Protein AF-A0AAV9MFE2-F1 (afdb_monomer_lite)

Structure (mmCIF, N/CA/C/O backbone):
data_AF-A0AAV9MFE2-F1
#
_entry.id   AF-A0AAV9MFE2-F1
#
loop_
_atom_site.group_PDB
_atom_site.id
_atom_site.type_symbol
_atom_site.label_atom_id
_atom_site.label_alt_id
_atom_site.label_comp_id
_atom_site.label_asym_id
_atom_site.label_entity_id
_atom_site.label_seq_id
_atom_site.pdbx_PDB_ins_code
_atom_site.Cartn_x
_atom_site.Cartn_y
_atom_site.Cartn_z
_atom_site.occupancy
_atom_site.B_iso_or_equiv
_atom_site.auth_seq_id
_atom_site.auth_comp_id
_atom_site.auth_asym_id
_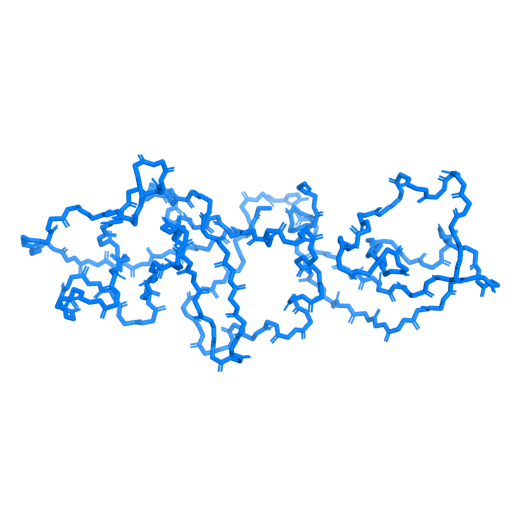atom_site.auth_atom_id
_atom_site.pdbx_PDB_model_num
ATOM 1 N N . MET A 1 1 ? 2.580 -6.533 -0.490 1.00 37.72 1 MET A N 1
ATOM 2 C CA . MET A 1 1 ? 1.800 -6.496 0.771 1.00 37.72 1 MET A CA 1
ATOM 3 C C . MET A 1 1 ? 2.399 -5.396 1.637 1.00 37.72 1 MET A C 1
ATOM 5 O O . MET A 1 1 ? 3.533 -5.531 2.069 1.00 37.72 1 MET A O 1
ATOM 9 N N . VAL A 1 2 ? 1.728 -4.250 1.768 1.00 39.62 2 VAL A N 1
ATOM 10 C CA . VAL A 1 2 ? 2.172 -3.153 2.662 1.00 39.62 2 VAL A CA 1
ATOM 11 C C . VAL A 1 2 ? 1.745 -3.517 4.079 1.00 39.62 2 VAL A C 1
ATOM 13 O O . VAL A 1 2 ? 0.621 -3.952 4.191 1.00 39.62 2 VAL A O 1
ATOM 16 N N . LEU A 1 3 ? 2.568 -3.382 5.122 1.00 43.31 3 LEU A N 1
ATOM 17 C CA . LEU A 1 3 ? 2.222 -3.781 6.500 1.00 43.31 3 LEU A CA 1
ATOM 18 C C . LEU A 1 3 ? 2.563 -2.645 7.470 1.00 43.31 3 LEU A C 1
ATOM 20 O O . LEU A 1 3 ? 3.662 -2.093 7.385 1.00 43.31 3 LEU A O 1
ATOM 24 N N . LEU A 1 4 ? 1.613 -2.270 8.336 1.00 41.72 4 LEU A N 1
ATOM 25 C CA . LEU A 1 4 ? 1.683 -1.061 9.173 1.00 41.72 4 LEU A CA 1
ATOM 26 C C . LEU A 1 4 ? 1.242 -1.370 10.608 1.00 41.72 4 LEU A C 1
ATOM 28 O O . LEU A 1 4 ? 0.102 -1.781 10.753 1.00 41.72 4 LEU A O 1
ATOM 32 N N . ALA A 1 5 ? 2.097 -1.162 11.621 1.00 41.47 5 ALA A N 1
ATOM 33 C CA . ALA A 1 5 ? 1.806 -1.471 13.033 1.00 41.47 5 ALA A CA 1
ATOM 34 C C . ALA A 1 5 ? 0.989 -0.374 13.758 1.00 41.47 5 ALA A C 1
ATOM 36 O O . ALA A 1 5 ? 1.126 0.807 13.442 1.00 41.47 5 ALA A O 1
ATOM 37 N N . MET A 1 6 ? 0.179 -0.759 14.757 1.00 49.16 6 MET A N 1
ATOM 38 C CA . MET A 1 6 ? -0.923 0.042 15.321 1.00 49.16 6 MET A CA 1
ATOM 39 C C . MET A 1 6 ? -1.027 -0.046 16.857 1.00 49.16 6 MET A C 1
ATOM 41 O O . MET A 1 6 ? -1.497 -1.049 17.386 1.00 49.16 6 MET A O 1
ATOM 45 N N . VAL A 1 7 ? -0.699 1.024 17.593 1.00 43.47 7 VAL A N 1
ATOM 46 C CA . VAL A 1 7 ? -0.862 1.085 19.064 1.00 43.47 7 VAL A CA 1
ATOM 47 C C . VAL A 1 7 ? -2.198 1.739 19.436 1.00 43.47 7 VAL A C 1
ATOM 49 O O . VAL A 1 7 ? -2.442 2.883 19.066 1.00 43.47 7 VAL A O 1
ATOM 52 N N . GLY A 1 8 ? -3.036 1.056 20.220 1.00 52.81 8 GLY A N 1
ATOM 53 C CA . GLY A 1 8 ? -4.247 1.637 20.806 1.00 52.81 8 GLY A CA 1
ATOM 54 C C . GLY A 1 8 ? -4.797 0.803 21.966 1.00 52.81 8 GLY A C 1
ATOM 55 O O . GLY A 1 8 ? -4.741 -0.423 21.919 1.00 52.81 8 GLY A O 1
ATOM 56 N N . ASP A 1 9 ? -5.344 1.476 22.980 1.00 56.19 9 ASP A N 1
ATOM 57 C CA . ASP A 1 9 ? -6.103 0.908 24.106 1.00 56.19 9 ASP A CA 1
ATOM 58 C C . ASP A 1 9 ? -7.535 1.471 24.062 1.00 56.19 9 ASP A C 1
ATOM 60 O O . ASP A 1 9 ? -7.706 2.677 23.865 1.00 56.19 9 ASP A O 1
ATOM 64 N N . GLY A 1 10 ? -8.564 0.627 24.193 1.00 52.06 10 GLY A N 1
ATOM 65 C CA . GLY A 1 10 ? -9.955 1.090 24.131 1.00 52.06 10 GLY A CA 1
ATOM 66 C C . GLY A 1 10 ? -11.019 -0.006 24.043 1.00 52.06 10 GLY A C 1
ATOM 67 O O . GLY A 1 10 ? -11.372 -0.456 22.956 1.00 52.06 10 GLY A O 1
ATOM 68 N N . ALA A 1 11 ? -11.586 -0.379 25.194 1.00 51.94 11 ALA A N 1
ATOM 69 C CA . ALA A 1 11 ? -12.775 -1.220 25.326 1.00 51.94 11 ALA A CA 1
ATOM 70 C C . ALA A 1 11 ? -14.039 -0.355 25.531 1.00 51.94 11 ALA A C 1
ATOM 72 O O . ALA A 1 11 ? -14.405 -0.030 26.658 1.00 51.94 11 ALA A O 1
ATOM 73 N N . TYR A 1 12 ? -14.719 0.003 24.440 1.00 57.47 12 TYR A N 1
ATOM 74 C CA . TYR A 1 12 ? -16.113 0.476 24.430 1.00 57.47 12 TYR A CA 1
ATOM 75 C C . TYR A 1 12 ? -16.912 -0.421 23.468 1.00 57.47 12 TYR A C 1
ATOM 77 O O . TYR A 1 12 ? -16.304 -1.022 22.584 1.00 57.47 12 TYR A O 1
ATOM 85 N N . ASP A 1 13 ? -18.235 -0.562 23.652 1.00 66.75 13 ASP A N 1
ATOM 86 C CA . ASP A 1 13 ? -19.111 -1.502 22.911 1.00 66.75 13 ASP A CA 1
ATOM 87 C C . ASP A 1 13 ? -19.320 -1.082 21.438 1.00 66.75 13 ASP A C 1
ATOM 89 O O . ASP A 1 13 ? -20.408 -0.740 20.978 1.00 66.75 13 ASP A O 1
ATOM 93 N N . CYS A 1 14 ? -18.222 -1.038 20.693 1.00 75.19 14 CYS A N 1
ATOM 94 C CA . CYS A 1 14 ? -18.166 -0.810 19.266 1.00 75.19 14 CYS A CA 1
ATOM 95 C C . CYS A 1 14 ? -18.204 -2.170 18.592 1.00 75.19 14 CYS A C 1
ATOM 97 O O . CYS A 1 14 ? -17.244 -2.941 18.625 1.00 75.19 14 CYS A O 1
ATOM 99 N N . ARG A 1 15 ? -19.354 -2.483 17.999 1.00 81.50 15 ARG A N 1
ATOM 100 C CA . ARG A 1 15 ? -19.540 -3.749 17.303 1.00 81.50 15 ARG A CA 1
ATOM 101 C C . ARG A 1 15 ? -18.579 -3.846 16.119 1.00 81.50 15 ARG A C 1
ATOM 103 O O . ARG A 1 15 ? -18.381 -2.865 15.400 1.00 81.50 15 ARG A O 1
ATOM 110 N N . GLU A 1 16 ? -18.054 -5.051 15.893 1.00 88.19 16 GLU A N 1
ATOM 111 C CA . GLU A 1 16 ? -17.365 -5.386 14.646 1.00 88.19 16 GLU A CA 1
ATOM 112 C C . GLU A 1 16 ? -18.207 -4.930 13.447 1.00 88.19 16 GLU A C 1
ATOM 114 O O . GLU A 1 16 ? -19.423 -5.152 13.386 1.00 88.19 16 GLU A O 1
ATOM 119 N N . SER A 1 17 ? -17.536 -4.308 12.487 1.00 92.38 17 SER A N 1
ATOM 120 C CA . SER A 1 17 ? -18.126 -3.817 11.250 1.00 92.38 17 SER A CA 1
ATOM 121 C C . SER A 1 17 ? -17.386 -4.365 10.031 1.00 92.38 17 SER A C 1
ATOM 123 O O . SER A 1 17 ? -16.308 -4.952 10.141 1.00 92.38 17 SER A O 1
ATOM 125 N N . ARG A 1 18 ? -17.999 -4.228 8.852 1.00 94.75 18 ARG A N 1
ATOM 126 C CA . ARG A 1 18 ? -17.447 -4.711 7.583 1.00 94.75 18 ARG A CA 1
ATOM 127 C C . ARG A 1 18 ? -18.077 -3.958 6.414 1.00 94.75 18 ARG A C 1
ATOM 129 O O . ARG A 1 18 ? -19.269 -3.671 6.464 1.00 94.75 18 ARG A O 1
ATOM 136 N N . CYS A 1 19 ? -17.308 -3.679 5.361 1.00 95.19 19 CYS A N 1
ATOM 137 C CA . CYS A 1 19 ? -17.847 -3.065 4.142 1.00 95.19 19 CYS A CA 1
ATOM 138 C C . CYS A 1 19 ? -18.641 -4.057 3.282 1.00 95.19 19 CYS A C 1
ATOM 140 O O . CYS A 1 19 ? -19.758 -3.764 2.870 1.00 95.19 19 CYS A O 1
ATOM 142 N N . GLY A 1 20 ? -18.093 -5.252 3.055 1.00 93.25 20 GLY A N 1
ATOM 143 C CA . GLY A 1 20 ? -18.724 -6.317 2.276 1.00 93.25 20 GLY A CA 1
ATOM 144 C C . GLY A 1 20 ? -18.541 -7.679 2.937 1.00 93.25 20 GLY A C 1
ATOM 145 O O . GLY A 1 20 ? -17.671 -7.846 3.786 1.00 93.25 20 GLY A O 1
ATOM 146 N N . SER A 1 21 ? -19.324 -8.681 2.535 1.00 91.81 21 SER A N 1
ATOM 147 C CA . SER A 1 21 ? -19.287 -10.031 3.129 1.00 91.81 21 SER A CA 1
ATOM 148 C C . SER A 1 21 ? -17.901 -10.687 3.108 1.00 91.81 21 SER A C 1
ATOM 150 O O . SER A 1 21 ? -17.598 -11.489 3.985 1.00 91.81 21 SER A O 1
ATOM 152 N N . TYR A 1 22 ? -17.065 -10.325 2.133 1.00 89.81 22 TYR A N 1
ATOM 153 C CA . TYR A 1 22 ? -15.705 -10.841 1.959 1.00 89.81 22 TYR A CA 1
ATOM 154 C C . TYR A 1 22 ? -14.599 -9.848 2.355 1.00 89.81 22 TYR A C 1
ATOM 156 O O . TYR A 1 22 ? -13.425 -10.171 2.208 1.00 89.81 22 TYR A O 1
ATOM 164 N N . GLY A 1 23 ? -14.943 -8.643 2.827 1.00 91.69 23 GLY A N 1
ATOM 165 C CA . GLY A 1 23 ? -13.950 -7.665 3.299 1.00 91.69 23 GLY A CA 1
ATOM 166 C C . GLY A 1 23 ? -13.339 -8.074 4.645 1.00 91.69 23 GLY A C 1
ATOM 167 O O . GLY A 1 23 ? -13.862 -8.992 5.268 1.00 91.69 23 GLY A O 1
ATOM 168 N N . PRO A 1 24 ? -12.272 -7.424 5.137 1.00 94.94 24 PRO A N 1
ATOM 169 C CA . PRO A 1 24 ? -11.698 -7.701 6.458 1.00 94.94 24 PRO A CA 1
ATOM 170 C C . PRO A 1 24 ? -12.648 -7.299 7.594 1.00 94.94 24 PRO A C 1
ATOM 172 O O . PRO A 1 24 ? -13.432 -6.365 7.438 1.00 94.94 24 PRO A O 1
ATOM 175 N N . SER A 1 25 ? -12.555 -7.980 8.741 1.00 94.69 25 SER A N 1
ATOM 176 C CA . SER A 1 25 ? -13.202 -7.523 9.981 1.00 94.69 25 SER A CA 1
ATOM 177 C C . SER A 1 25 ? -12.645 -6.154 10.376 1.00 94.69 25 SER A C 1
ATOM 179 O O . SER A 1 25 ? -11.433 -5.960 10.299 1.00 94.69 25 SER A O 1
ATOM 181 N N . ILE A 1 26 ? -13.514 -5.215 10.764 1.00 94.50 26 ILE A N 1
ATOM 182 C CA . ILE A 1 26 ? -13.127 -3.870 11.195 1.00 94.50 26 ILE A CA 1
ATOM 183 C C . ILE A 1 26 ? -13.603 -3.645 12.625 1.00 94.50 26 ILE A C 1
ATOM 185 O O . ILE A 1 26 ? -14.801 -3.520 12.904 1.00 94.50 26 ILE A O 1
ATOM 189 N N . HIS A 1 27 ? -12.630 -3.547 13.511 1.00 90.50 27 HIS A N 1
ATOM 190 C CA . HIS A 1 27 ? -12.762 -3.136 14.897 1.00 90.50 27 HIS A CA 1
ATOM 191 C C . HIS A 1 27 ? -11.540 -2.322 15.331 1.00 90.50 27 HIS A C 1
ATOM 193 O O . HIS A 1 27 ? -10.545 -2.219 14.598 1.00 90.50 27 HIS A O 1
ATOM 199 N N . PHE A 1 28 ? -11.624 -1.785 16.551 1.00 87.31 28 PHE A N 1
ATOM 200 C CA . PHE A 1 28 ? -10.575 -0.991 17.176 1.00 87.31 28 PHE A CA 1
ATOM 201 C C . PHE A 1 28 ? -9.190 -1.654 16.999 1.00 87.31 28 PHE A C 1
ATOM 203 O O . PHE A 1 28 ? -9.076 -2.873 17.187 1.00 87.31 28 PHE A O 1
ATOM 210 N N . PRO A 1 29 ? -8.147 -0.895 16.608 1.00 89.19 29 PRO A N 1
ATOM 211 C CA . PRO A 1 29 ? -8.093 0.572 16.537 1.00 89.19 29 PRO A CA 1
ATOM 212 C C . PRO A 1 29 ? -8.651 1.188 15.243 1.00 89.19 29 PRO A C 1
ATOM 214 O O . PRO A 1 29 ? -8.729 2.409 15.139 1.00 89.19 29 PRO A O 1
ATOM 217 N N . PHE A 1 30 ? -9.061 0.380 14.265 1.00 91.88 30 PHE A N 1
ATOM 218 C CA . PHE A 1 30 ? -9.692 0.880 13.045 1.00 91.88 30 PHE A CA 1
ATOM 219 C C . PHE A 1 30 ? -11.177 1.149 13.267 1.00 91.88 30 PHE A C 1
ATOM 221 O O . PHE A 1 30 ? -11.866 0.387 13.943 1.00 91.88 30 PHE A O 1
ATOM 228 N N . GLY A 1 31 ? -11.683 2.198 12.629 1.00 92.12 31 GLY A N 1
ATOM 229 C CA . GLY A 1 31 ? -13.108 2.513 12.608 1.00 92.12 31 GLY A CA 1
ATOM 230 C C . GLY A 1 31 ? -13.551 2.902 11.207 1.00 92.12 31 GLY A C 1
ATOM 231 O O . GLY A 1 31 ? -12.782 3.479 10.439 1.00 92.12 31 GLY A O 1
ATOM 232 N N . LEU A 1 32 ? -14.794 2.592 10.851 1.00 93.19 32 LEU A N 1
ATOM 233 C CA . LEU A 1 32 ? -15.396 3.132 9.636 1.00 93.19 32 LEU A CA 1
ATOM 234 C C . LEU A 1 32 ? -15.740 4.608 9.848 1.00 93.19 32 LEU A C 1
ATOM 236 O O . LEU A 1 32 ? -16.244 4.986 10.898 1.00 93.19 32 LEU A O 1
ATOM 240 N N . CYS A 1 33 ? -15.556 5.437 8.822 1.00 88.38 33 CYS A N 1
ATOM 241 C CA . CYS A 1 33 ? -15.787 6.887 8.891 1.00 88.38 33 CYS A CA 1
ATOM 242 C C . CYS A 1 33 ? -17.214 7.327 9.282 1.00 88.38 33 CYS A C 1
ATOM 244 O O . CYS A 1 33 ? -17.434 8.499 9.566 1.00 88.38 33 CYS A O 1
ATOM 246 N N . HIS A 1 34 ? -18.190 6.416 9.265 1.00 86.62 34 HIS A N 1
ATOM 247 C CA . HIS A 1 34 ? -19.566 6.664 9.706 1.00 86.62 34 HIS A CA 1
ATOM 248 C C . HIS A 1 34 ? -19.851 6.163 11.132 1.00 86.62 34 HIS A C 1
ATOM 250 O O . HIS A 1 34 ? -20.964 6.345 11.627 1.00 86.62 34 HIS A O 1
ATOM 256 N N . GLN A 1 35 ? -18.894 5.490 11.775 1.00 86.12 35 GLN A N 1
ATOM 257 C CA . GLN A 1 35 ? -18.990 5.111 13.180 1.00 86.12 35 GLN A CA 1
ATOM 258 C C . GLN A 1 35 ? -18.674 6.318 14.076 1.00 86.12 35 GLN A C 1
ATOM 260 O O . GLN A 1 35 ? -18.003 7.255 13.641 1.00 86.12 35 GLN A O 1
ATOM 265 N N . PRO A 1 36 ? -19.151 6.317 15.332 1.00 85.06 36 PRO A N 1
ATOM 266 C CA . PRO A 1 36 ? -18.769 7.334 16.303 1.00 85.06 36 PRO A CA 1
ATOM 267 C C . PRO A 1 36 ? -17.249 7.402 16.491 1.00 85.06 36 PRO A C 1
ATOM 269 O O . PRO A 1 36 ? -16.581 6.370 16.468 1.00 85.06 36 PRO A O 1
ATOM 272 N N . GLU A 1 37 ? -16.716 8.598 16.755 1.00 80.44 37 GLU A N 1
ATOM 273 C CA . GLU A 1 37 ? -15.267 8.826 16.906 1.00 80.44 37 GLU A CA 1
ATOM 274 C C . GLU A 1 37 ? -14.618 7.923 17.965 1.00 80.44 37 GLU A C 1
ATOM 276 O O . GLU A 1 37 ? -13.479 7.511 17.803 1.00 80.44 37 GLU A O 1
ATOM 281 N N . TYR A 1 38 ? -15.349 7.544 19.019 1.00 81.88 38 TYR A N 1
ATOM 282 C CA . TYR A 1 38 ? -14.837 6.655 20.067 1.00 81.88 38 TYR A CA 1
ATOM 283 C C . TYR A 1 38 ? -14.662 5.188 19.629 1.00 81.88 38 TYR A C 1
ATOM 285 O O . TYR A 1 38 ? -14.135 4.391 20.403 1.00 81.88 38 TYR A O 1
ATOM 293 N N . CYS A 1 39 ? -15.112 4.808 18.427 1.00 84.56 39 CYS A N 1
ATOM 294 C CA . CYS A 1 39 ? -14.982 3.448 17.895 1.00 84.56 39 CYS A CA 1
ATOM 295 C C . CYS A 1 39 ? -13.719 3.206 17.068 1.00 84.56 39 CYS A C 1
ATOM 297 O O . CYS A 1 39 ? -13.475 2.073 16.6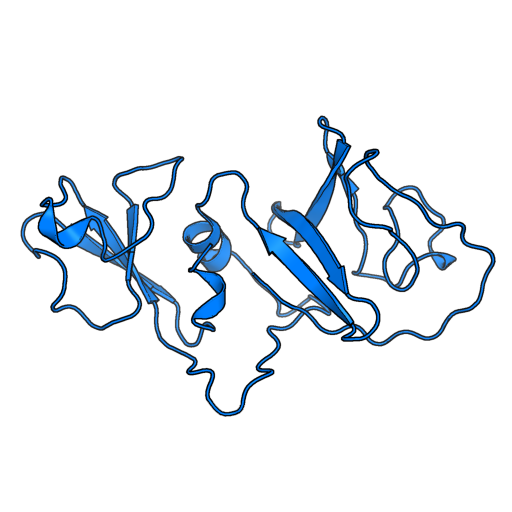56 1.00 84.56 39 CYS A O 1
ATOM 299 N N . GLY A 1 40 ? -12.909 4.235 16.842 1.00 87.06 40 GLY A N 1
ATOM 300 C CA . GLY A 1 40 ? -11.635 4.125 16.148 1.00 87.06 40 GLY A CA 1
ATOM 301 C C . GLY A 1 40 ? -10.615 5.091 16.729 1.00 87.06 40 GLY A C 1
ATOM 302 O O . GLY A 1 40 ? -10.940 5.982 17.509 1.00 87.06 40 GLY A O 1
ATOM 303 N N . TYR A 1 41 ? -9.358 4.902 16.357 1.00 87.00 41 TYR A N 1
ATOM 304 C CA . TYR A 1 41 ? -8.304 5.848 16.679 1.00 87.00 41 TYR A CA 1
ATOM 305 C C . TYR A 1 41 ? -8.220 6.928 15.583 1.00 87.00 41 TYR A C 1
ATOM 307 O O . TYR A 1 41 ? -8.283 6.584 14.399 1.00 87.00 41 TYR A O 1
ATOM 315 N N . PRO A 1 42 ? -8.060 8.220 15.923 1.00 85.06 42 PRO A N 1
ATOM 316 C CA . PRO A 1 42 ? -7.912 9.272 14.920 1.00 85.06 42 PRO A CA 1
ATOM 317 C C . PRO A 1 42 ? -6.754 8.999 13.948 1.00 85.06 42 PRO A C 1
ATOM 319 O O . PRO A 1 42 ? -5.627 8.728 14.366 1.00 85.06 42 PRO A O 1
ATOM 322 N N . GLY A 1 43 ? -7.016 9.084 12.647 1.00 85.19 43 GLY A N 1
ATOM 323 C CA . GLY A 1 43 ? -6.060 8.759 11.580 1.00 85.19 43 GLY A CA 1
ATOM 324 C C . GLY A 1 43 ? -6.079 7.294 11.121 1.00 85.19 43 GLY A C 1
ATOM 325 O O . GLY A 1 43 ? -5.285 6.926 10.253 1.00 85.19 43 GLY A O 1
ATOM 326 N N . PHE A 1 44 ? -6.940 6.455 11.708 1.00 89.00 44 PHE A N 1
ATOM 327 C CA . PHE A 1 44 ? -7.096 5.029 11.389 1.00 89.00 44 PHE A CA 1
ATOM 328 C C . PHE A 1 44 ? -8.435 4.763 10.684 1.00 89.00 44 PHE A C 1
ATOM 330 O O . PHE A 1 44 ? -8.928 3.630 10.642 1.00 89.00 44 PHE A O 1
ATOM 337 N N . GLU A 1 45 ? -9.066 5.812 10.163 1.00 91.62 45 GLU A N 1
ATOM 338 C CA . GLU A 1 45 ? -10.391 5.740 9.577 1.00 91.62 45 GLU A CA 1
ATOM 339 C C . GLU A 1 45 ? -10.354 4.988 8.244 1.00 91.62 45 GLU A C 1
ATOM 341 O O . GLU A 1 45 ? -9.644 5.339 7.297 1.00 91.62 45 GLU A O 1
ATOM 346 N N . LEU A 1 46 ? -11.194 3.966 8.150 1.00 94.75 46 LEU A N 1
ATOM 347 C CA . LEU A 1 46 ? -11.457 3.226 6.928 1.00 94.75 46 LEU A CA 1
ATOM 348 C C . LEU A 1 46 ? -12.760 3.716 6.296 1.00 94.75 46 LEU A C 1
ATOM 350 O O . LEU A 1 46 ? -13.632 4.313 6.931 1.00 94.75 46 LEU A O 1
ATOM 354 N N . SER A 1 47 ? -12.909 3.483 5.000 1.00 95.25 47 SER A N 1
ATOM 355 C CA . SER A 1 47 ? -14.151 3.754 4.276 1.00 95.25 47 SER A CA 1
ATOM 356 C C . SER A 1 47 ? -14.540 2.548 3.434 1.00 95.25 47 SER A C 1
ATOM 358 O O . SER A 1 47 ? -13.700 1.718 3.103 1.00 95.25 47 SER A O 1
ATOM 360 N N . CYS A 1 48 ? -15.812 2.487 3.057 1.00 95.56 48 CYS A N 1
ATOM 361 C CA . CYS A 1 48 ? -16.288 1.562 2.039 1.00 95.56 48 CYS A CA 1
ATOM 362 C C . CYS A 1 48 ? -16.384 2.304 0.710 1.00 95.56 48 CYS A C 1
ATOM 364 O O . CYS A 1 48 ? -16.876 3.438 0.667 1.00 95.56 48 CYS A O 1
ATOM 366 N N . ASP A 1 49 ? -15.893 1.698 -0.363 1.00 93.31 49 ASP A N 1
ATOM 367 C CA . ASP A 1 49 ? -16.110 2.219 -1.707 1.00 93.31 49 ASP A CA 1
ATOM 368 C C . ASP A 1 49 ? -17.484 1.797 -2.266 1.00 93.31 49 ASP A C 1
ATOM 370 O O . ASP A 1 49 ? -18.319 1.214 -1.571 1.00 93.31 49 ASP A O 1
ATOM 374 N N . ARG A 1 50 ? -17.745 2.119 -3.538 1.00 92.75 50 ARG A N 1
ATOM 375 C CA . ARG A 1 50 ? -19.021 1.795 -4.200 1.00 92.75 50 ARG A CA 1
ATOM 376 C C . ARG A 1 50 ? -19.212 0.299 -4.457 1.00 92.75 50 ARG A C 1
ATOM 378 O O . ARG A 1 50 ? -20.339 -0.123 -4.693 1.00 92.75 50 ARG A O 1
ATOM 385 N N . GLU A 1 51 ? -18.135 -0.476 -4.429 1.00 92.50 51 GLU A N 1
ATOM 386 C CA . GLU A 1 51 ? -18.133 -1.926 -4.619 1.00 92.50 51 GLU A CA 1
ATOM 387 C C . GLU A 1 51 ? -18.115 -2.678 -3.279 1.00 92.50 51 GLU A C 1
ATOM 389 O O . GLU A 1 51 ? -17.973 -3.900 -3.258 1.00 92.50 51 GLU A O 1
ATOM 394 N N . ASN A 1 52 ? -18.301 -1.969 -2.157 1.00 94.12 52 ASN A N 1
ATOM 395 C CA . ASN A 1 52 ? -18.211 -2.499 -0.795 1.00 94.12 52 ASN A CA 1
ATOM 396 C C . ASN A 1 52 ? -16.817 -3.040 -0.430 1.00 94.12 52 ASN A C 1
ATOM 398 O O . ASN A 1 52 ? -16.687 -3.869 0.477 1.00 94.12 52 ASN A O 1
ATOM 402 N N . GLN A 1 53 ? -15.766 -2.564 -1.097 1.00 94.50 53 GLN A N 1
ATOM 403 C CA . GLN A 1 53 ? -14.387 -2.825 -0.704 1.00 94.50 53 GLN A CA 1
ATOM 404 C C . GLN A 1 53 ? -13.984 -1.882 0.428 1.00 94.50 53 GLN A C 1
ATOM 406 O O . GLN A 1 53 ? -14.334 -0.698 0.441 1.00 94.50 53 GLN A O 1
ATOM 411 N N . THR A 1 54 ? -13.219 -2.408 1.380 1.00 96.25 54 THR A N 1
ATOM 412 C CA . THR A 1 54 ? -12.608 -1.599 2.433 1.00 96.25 54 THR A CA 1
ATOM 413 C C . THR A 1 54 ? -11.423 -0.837 1.846 1.00 96.25 54 THR A C 1
ATOM 415 O O . THR A 1 54 ? -10.530 -1.438 1.251 1.00 96.25 54 THR A O 1
ATOM 418 N N . ILE A 1 55 ? -11.399 0.482 2.020 1.00 95.06 55 ILE A N 1
ATOM 419 C CA . ILE A 1 55 ? -10.356 1.370 1.501 1.00 95.06 55 ILE A CA 1
ATOM 420 C C . ILE A 1 55 ? -9.764 2.243 2.608 1.00 95.06 55 ILE A C 1
ATOM 422 O O . ILE A 1 55 ? -10.457 2.647 3.547 1.00 95.06 55 ILE A O 1
ATOM 426 N N . LEU A 1 56 ? -8.488 2.583 2.444 1.00 92.00 56 LEU A N 1
ATOM 427 C CA . LEU A 1 56 ? -7.768 3.562 3.250 1.00 92.00 56 LEU A CA 1
ATOM 428 C C . LEU A 1 56 ? -7.447 4.789 2.392 1.00 92.00 56 LEU A C 1
ATOM 430 O O . LEU A 1 56 ? -6.980 4.663 1.255 1.00 92.00 56 LEU A O 1
ATOM 434 N N . LYS A 1 57 ? -7.703 5.979 2.940 1.00 89.88 57 LYS A N 1
ATOM 435 C CA . LYS A 1 57 ? -7.460 7.262 2.271 1.00 89.88 57 LYS A CA 1
ATOM 436 C C . LYS A 1 57 ? -6.300 7.986 2.939 1.00 89.88 57 LYS A C 1
ATOM 438 O O . LYS A 1 57 ? -6.299 8.165 4.151 1.00 89.88 57 LYS A O 1
ATOM 443 N N . PHE A 1 58 ? -5.352 8.451 2.138 1.00 84.38 58 PHE A N 1
ATOM 444 C CA . PHE A 1 58 ? -4.228 9.263 2.592 1.00 84.38 58 PHE A CA 1
ATOM 445 C C . PHE A 1 58 ? -4.460 10.759 2.283 1.00 84.38 58 PHE A C 1
ATOM 447 O O . PHE A 1 58 ? -5.247 11.090 1.388 1.00 84.38 58 PHE A O 1
ATOM 454 N N . PRO A 1 59 ? -3.763 11.689 2.974 1.00 78.19 59 PRO A N 1
ATOM 455 C CA . PRO A 1 59 ? -3.986 13.141 2.857 1.00 78.19 59 PRO A CA 1
ATOM 456 C C . PRO A 1 59 ? -3.835 13.734 1.443 1.00 78.19 59 PRO A C 1
ATOM 458 O O . PRO A 1 59 ? -4.402 14.774 1.127 1.00 78.19 59 PRO A O 1
ATOM 461 N N . ASN A 1 60 ? -3.089 13.069 0.567 1.00 75.25 60 ASN A N 1
ATOM 462 C CA . ASN A 1 60 ? -2.836 13.437 -0.830 1.00 75.25 60 ASN A CA 1
ATOM 463 C C . ASN A 1 60 ? -3.900 12.893 -1.812 1.00 75.25 60 ASN A C 1
ATOM 465 O O . ASN A 1 60 ? -3.622 12.760 -3.002 1.00 75.25 60 ASN A O 1
ATOM 469 N N . SER A 1 61 ? -5.096 12.539 -1.328 1.00 79.12 61 SER A N 1
ATOM 470 C CA . SER A 1 61 ? -6.150 11.864 -2.110 1.00 79.12 61 SER A CA 1
ATOM 471 C C . SER A 1 61 ? -5.749 10.494 -2.671 1.00 79.12 61 SER A C 1
ATOM 473 O O . SER A 1 61 ? -6.452 9.948 -3.521 1.00 79.12 61 SER A O 1
ATOM 475 N N . LEU A 1 62 ? -4.645 9.908 -2.197 1.00 84.62 62 LEU A N 1
ATOM 476 C CA . LEU A 1 62 ? -4.298 8.535 -2.526 1.00 84.62 62 LEU A CA 1
ATOM 477 C C . LEU A 1 62 ? -5.257 7.586 -1.808 1.00 84.62 62 LEU A C 1
ATOM 479 O O . LEU A 1 62 ? -5.469 7.687 -0.600 1.00 84.62 62 LEU A O 1
ATOM 483 N N . ILE A 1 63 ? -5.799 6.641 -2.568 1.00 88.56 63 ILE A N 1
ATOM 484 C CA . ILE A 1 63 ? -6.693 5.601 -2.072 1.00 88.56 63 ILE A CA 1
ATOM 485 C C . ILE A 1 63 ? -6.066 4.245 -2.380 1.00 88.56 63 ILE A C 1
ATOM 487 O O . ILE A 1 63 ? -5.686 3.971 -3.529 1.00 88.56 63 ILE A O 1
ATOM 491 N N . LEU A 1 64 ? -5.966 3.414 -1.346 1.00 89.62 64 LEU A N 1
ATOM 492 C CA . LEU A 1 64 ? -5.533 2.023 -1.432 1.00 89.62 64 LEU A CA 1
ATOM 493 C C . LEU A 1 64 ? -6.621 1.105 -0.881 1.00 89.62 64 LEU A C 1
ATOM 495 O O . LEU A 1 64 ? -7.314 1.461 0.074 1.00 89.62 64 LEU A O 1
ATOM 499 N N . SER A 1 65 ? -6.752 -0.074 -1.481 1.00 92.38 65 SER A N 1
ATOM 500 C CA . SER A 1 65 ? -7.671 -1.102 -1.001 1.00 92.38 65 SER A CA 1
ATOM 501 C C . SER A 1 65 ? -7.020 -1.884 0.130 1.00 92.38 65 SER A C 1
ATOM 503 O O . SER A 1 65 ? -5.819 -2.165 0.107 1.00 92.38 65 SER A O 1
ATOM 505 N N . VAL A 1 66 ? -7.823 -2.233 1.127 1.00 93.12 66 VAL A N 1
ATOM 506 C CA . VAL A 1 66 ? -7.404 -3.037 2.272 1.00 93.12 66 VAL A CA 1
ATOM 507 C C . VAL A 1 66 ? -7.633 -4.506 1.946 1.00 93.12 66 VAL A C 1
ATOM 509 O O . VAL A 1 66 ? -8.744 -4.905 1.599 1.00 93.12 66 VAL A O 1
ATOM 512 N N . GLY A 1 67 ? -6.575 -5.306 2.037 1.00 91.12 67 GLY A N 1
ATOM 513 C CA . GLY A 1 67 ? -6.642 -6.758 1.885 1.00 91.12 67 GLY A CA 1
ATOM 514 C C . GLY A 1 67 ? -7.021 -7.436 3.195 1.00 91.12 67 GLY A C 1
ATOM 515 O O . GLY A 1 67 ? -8.115 -7.969 3.338 1.00 91.12 67 GLY A O 1
ATOM 516 N N . GLU A 1 68 ? -6.110 -7.385 4.161 1.00 90.69 68 GLU A N 1
ATOM 517 C CA . GLU A 1 68 ? -6.227 -8.043 5.462 1.00 90.69 68 GLU A CA 1
ATOM 518 C C . GLU A 1 68 ? -5.805 -7.080 6.573 1.00 90.69 68 GLU A C 1
ATOM 520 O O . GLU A 1 68 ? -4.962 -6.208 6.356 1.00 90.69 68 GLU A O 1
ATOM 525 N N . ILE A 1 69 ? -6.395 -7.248 7.753 1.00 91.31 69 ILE A N 1
ATOM 526 C CA . ILE A 1 69 ? -5.973 -6.580 8.980 1.00 91.31 69 ILE A CA 1
ATOM 527 C C . ILE A 1 69 ? -5.599 -7.681 9.971 1.00 91.31 69 ILE A C 1
ATOM 529 O O . ILE A 1 69 ? -6.461 -8.432 10.427 1.00 91.31 69 ILE A O 1
ATOM 533 N N . ASP A 1 70 ? -4.314 -7.787 10.282 1.00 89.69 70 ASP A N 1
ATOM 534 C CA . ASP A 1 70 ? -3.791 -8.677 11.308 1.00 89.69 70 ASP A CA 1
ATOM 535 C C . ASP A 1 70 ? -3.683 -7.907 12.624 1.00 89.69 70 ASP A C 1
ATOM 537 O O . ASP A 1 70 ? -2.738 -7.164 12.878 1.00 89.69 70 ASP A O 1
ATOM 541 N N . TYR A 1 71 ? -4.670 -8.101 13.488 1.00 87.94 71 TYR A N 1
ATOM 542 C CA . TYR A 1 71 ? -4.730 -7.439 14.786 1.00 87.94 71 TYR A CA 1
ATOM 543 C C . TYR A 1 71 ? -3.685 -7.938 15.790 1.00 87.94 71 TYR A C 1
ATOM 545 O O . TYR A 1 71 ? -3.331 -7.195 16.704 1.00 87.94 71 TYR A O 1
ATOM 553 N N . MET A 1 72 ? -3.166 -9.160 15.628 1.00 88.25 72 MET A N 1
ATOM 554 C CA . MET A 1 72 ? -2.151 -9.717 16.530 1.00 88.25 72 MET A CA 1
ATOM 555 C C . MET A 1 72 ? -0.790 -9.083 16.276 1.00 88.25 72 MET A C 1
ATOM 557 O O . MET A 1 72 ? -0.101 -8.687 17.216 1.00 88.25 72 MET A O 1
ATOM 561 N N . SER A 1 73 ? -0.408 -8.966 15.004 1.00 85.06 73 SER A N 1
ATOM 562 C CA . SER A 1 73 ? 0.817 -8.268 14.605 1.00 85.06 73 SER A CA 1
ATOM 563 C C . SER A 1 73 ? 0.623 -6.757 14.447 1.00 85.06 73 SER A C 1
ATOM 565 O O . SER A 1 73 ? 1.590 -6.028 14.220 1.00 85.06 73 SER A O 1
ATOM 567 N N . GLN A 1 74 ? -0.620 -6.300 14.620 1.00 85.06 74 GLN A N 1
ATOM 568 C CA . GLN A 1 74 ? -1.088 -4.932 14.442 1.00 85.06 74 GLN A CA 1
ATOM 569 C C . GLN A 1 74 ? -0.918 -4.406 13.013 1.00 85.06 74 GLN A C 1
ATOM 571 O O . GLN A 1 74 ? -0.823 -3.203 12.847 1.00 85.06 74 GLN A O 1
ATOM 576 N N . GLN A 1 75 ? -0.885 -5.267 11.995 1.00 85.50 75 GLN A N 1
ATOM 577 C CA . GLN A 1 75 ? -0.579 -4.917 10.609 1.00 85.50 75 GLN A CA 1
ATOM 578 C C . GLN A 1 75 ? -1.821 -4.763 9.731 1.00 85.50 75 GLN A C 1
ATOM 580 O O . GLN A 1 75 ? -2.752 -5.555 9.803 1.00 85.50 75 GLN A O 1
ATOM 585 N N . ILE A 1 76 ? -1.802 -3.798 8.812 1.00 88.00 76 ILE A N 1
ATOM 586 C CA . ILE A 1 76 ? -2.788 -3.698 7.726 1.00 88.00 76 ILE A CA 1
ATOM 587 C C . ILE A 1 76 ? -2.135 -3.891 6.363 1.00 88.00 76 ILE A C 1
ATOM 589 O O . ILE A 1 76 ? -1.183 -3.189 6.034 1.00 88.00 76 ILE A O 1
ATOM 593 N N . SER A 1 77 ? -2.688 -4.815 5.575 1.00 87.12 77 SER A N 1
ATOM 594 C CA . SER A 1 77 ? -2.312 -5.107 4.195 1.00 87.12 77 SER A CA 1
ATOM 595 C C . SER A 1 77 ? -3.010 -4.167 3.221 1.00 87.12 77 SER A C 1
ATOM 597 O O . SER A 1 77 ? -4.237 -4.178 3.120 1.00 87.12 77 SER A O 1
ATOM 599 N N . LEU A 1 78 ? -2.232 -3.381 2.474 1.00 87.38 78 LEU A N 1
ATOM 600 C CA . LEU A 1 78 ? -2.748 -2.524 1.403 1.00 87.38 78 LEU A CA 1
ATOM 601 C C . LEU A 1 78 ? -2.309 -3.018 0.027 1.00 87.38 78 LEU A C 1
ATOM 603 O O . LEU A 1 78 ? -1.175 -3.479 -0.158 1.00 87.38 78 LEU A O 1
ATOM 607 N N . TYR A 1 79 ? -3.197 -2.864 -0.949 1.00 84.62 79 TYR A N 1
ATOM 608 C CA . TYR A 1 79 ? -2.929 -3.148 -2.350 1.00 84.62 79 TYR A CA 1
ATOM 609 C C . TYR A 1 79 ? -3.584 -2.114 -3.265 1.00 84.62 79 TYR A C 1
ATOM 611 O O . TYR A 1 79 ? -4.490 -1.370 -2.885 1.00 84.62 79 TYR A O 1
ATOM 619 N N . ASP A 1 80 ? -3.092 -2.074 -4.498 1.00 84.44 80 ASP A N 1
ATOM 620 C CA . ASP A 1 80 ? -3.701 -1.305 -5.569 1.00 84.44 80 ASP A CA 1
ATOM 621 C C . ASP A 1 80 ? -4.459 -2.252 -6.510 1.00 84.44 80 ASP A C 1
ATOM 623 O O . ASP A 1 80 ? -3.815 -3.113 -7.119 1.00 84.44 80 ASP A O 1
ATOM 627 N N . PRO A 1 81 ? -5.790 -2.117 -6.664 1.00 78.94 81 PRO A N 1
ATOM 628 C CA . PRO A 1 81 ? -6.562 -2.917 -7.617 1.00 78.94 81 PRO A CA 1
ATOM 629 C C . PRO A 1 81 ? -6.043 -2.805 -9.056 1.00 78.94 81 PRO A C 1
ATOM 631 O O . PRO A 1 81 ? -6.084 -3.777 -9.808 1.00 78.94 81 PRO A O 1
ATOM 634 N N . GLU A 1 82 ? -5.477 -1.650 -9.425 1.00 77.56 82 GLU A N 1
ATOM 635 C CA . GLU A 1 82 ? -4.863 -1.414 -10.740 1.00 77.56 82 GLU A CA 1
ATOM 636 C C . GLU A 1 82 ? -3.454 -2.020 -10.872 1.00 77.56 82 GLU A C 1
ATOM 638 O O . GLU A 1 82 ? -2.789 -1.857 -11.899 1.00 77.56 82 GLU A O 1
ATOM 643 N N . ARG A 1 83 ? -2.969 -2.722 -9.837 1.00 74.94 83 ARG A N 1
ATOM 644 C CA . ARG A 1 83 ? -1.626 -3.323 -9.773 1.00 74.94 83 ARG A CA 1
ATOM 645 C C . ARG A 1 83 ? -0.517 -2.327 -10.122 1.00 74.94 83 ARG A C 1
ATOM 647 O O . ARG A 1 83 ? 0.509 -2.692 -10.688 1.00 74.94 83 ARG A O 1
ATOM 654 N N . CYS A 1 84 ? -0.721 -1.061 -9.777 1.00 77.94 84 CYS A N 1
ATOM 655 C CA . CYS A 1 84 ? 0.186 0.040 -10.057 1.00 77.94 84 CYS A CA 1
ATOM 656 C C . CYS A 1 84 ? 0.597 0.761 -8.766 1.00 77.94 84 CYS A C 1
ATOM 658 O O . CYS A 1 84 ? 0.873 1.964 -8.742 1.00 77.94 84 CYS A O 1
ATOM 660 N N . LEU A 1 85 ? 0.698 -0.009 -7.674 1.00 77.88 85 LEU A N 1
ATOM 661 C CA . LEU A 1 85 ? 1.042 0.499 -6.350 1.00 77.88 85 LEU A CA 1
ATOM 662 C C . LEU A 1 85 ? 2.340 1.316 -6.373 1.00 77.88 85 LEU A C 1
ATOM 664 O O . LEU A 1 85 ? 2.434 2.309 -5.665 1.00 77.88 85 LEU A O 1
ATOM 668 N N . ILE A 1 86 ? 3.302 0.976 -7.237 1.00 73.50 86 ILE A N 1
ATOM 669 C CA . ILE A 1 86 ? 4.549 1.736 -7.381 1.00 73.50 86 ILE A CA 1
ATOM 670 C C . ILE A 1 86 ? 4.325 3.213 -7.732 1.00 73.50 86 ILE A C 1
ATOM 672 O O . ILE A 1 86 ? 4.956 4.082 -7.134 1.00 73.50 86 ILE A O 1
ATOM 676 N N . LEU A 1 87 ? 3.415 3.527 -8.660 1.00 75.81 87 LEU A N 1
ATOM 677 C CA . LEU A 1 87 ? 3.136 4.920 -9.008 1.00 75.81 87 LEU A CA 1
ATOM 678 C C . LEU A 1 87 ? 2.424 5.628 -7.863 1.00 75.81 87 LEU A C 1
ATOM 680 O O . LEU A 1 87 ? 2.652 6.808 -7.625 1.00 75.81 87 LEU A O 1
ATOM 684 N N . LYS A 1 88 ? 1.609 4.896 -7.107 1.00 79.19 88 LYS A N 1
ATOM 685 C CA . LYS A 1 88 ? 0.963 5.412 -5.902 1.00 79.19 88 LYS A CA 1
ATOM 686 C C . LYS A 1 88 ? 1.972 5.686 -4.779 1.00 79.19 88 LYS A C 1
ATOM 688 O O . LYS A 1 88 ? 1.831 6.693 -4.089 1.00 79.19 88 LYS A O 1
ATOM 693 N N . LEU A 1 89 ? 3.023 4.870 -4.646 1.00 75.50 89 LEU A N 1
ATOM 694 C CA . LEU A 1 89 ? 4.111 5.075 -3.680 1.00 75.50 89 LEU A CA 1
ATOM 695 C C . LEU A 1 89 ? 4.898 6.366 -3.938 1.00 75.50 89 LEU A C 1
ATOM 697 O O . LEU A 1 89 ? 5.344 6.978 -2.976 1.00 75.50 89 LEU A O 1
ATOM 701 N N . LEU A 1 90 ? 5.004 6.832 -5.190 1.00 75.19 90 LEU A N 1
ATOM 702 C CA . LEU A 1 90 ? 5.626 8.132 -5.508 1.00 75.19 90 LEU A CA 1
ATOM 703 C C . LEU A 1 90 ? 4.965 9.302 -4.794 1.00 75.19 90 LEU A C 1
ATOM 705 O O . LEU A 1 90 ? 5.611 10.287 -4.446 1.00 75.19 90 LEU A O 1
ATOM 709 N N . HIS A 1 91 ? 3.651 9.207 -4.643 1.00 74.50 91 HIS A N 1
ATOM 710 C CA . HIS A 1 91 ? 2.859 10.252 -4.032 1.00 74.50 91 HIS A CA 1
ATOM 711 C C . HIS A 1 91 ? 2.624 9.977 -2.550 1.00 74.50 91 HIS A C 1
ATOM 713 O O . HIS A 1 91 ? 2.235 10.904 -1.843 1.00 74.50 91 HIS A O 1
ATOM 719 N N . LEU A 1 92 ? 2.844 8.744 -2.077 1.00 76.81 92 LEU A N 1
ATOM 720 C CA . LEU A 1 92 ? 2.580 8.342 -0.703 1.00 76.81 92 LEU A CA 1
ATOM 721 C C . LEU A 1 92 ? 3.399 9.198 0.264 1.00 76.81 92 LEU A C 1
ATOM 723 O O . LEU A 1 92 ? 4.626 9.179 0.267 1.00 76.81 92 LEU A O 1
ATOM 727 N N . ASN A 1 93 ? 2.689 9.918 1.124 1.00 73.56 93 ASN A N 1
ATOM 728 C CA . ASN A 1 93 ? 3.290 10.668 2.206 1.00 73.56 93 ASN A CA 1
ATOM 729 C C . ASN A 1 93 ? 2.784 10.112 3.537 1.00 73.56 93 ASN A C 1
ATOM 731 O O . ASN A 1 93 ? 1.612 10.275 3.876 1.00 73.56 93 ASN A O 1
ATOM 735 N N . LEU A 1 94 ? 3.683 9.457 4.270 1.00 76.06 94 LEU A N 1
ATOM 736 C CA . LEU A 1 94 ? 3.408 8.894 5.590 1.00 76.06 94 LEU A CA 1
ATOM 737 C C . LEU A 1 94 ? 3.809 9.835 6.737 1.00 76.06 94 LEU A C 1
ATOM 739 O O . LEU A 1 94 ? 3.597 9.491 7.890 1.00 76.06 94 LEU A O 1
ATOM 743 N N . SER A 1 95 ? 4.365 11.024 6.468 1.00 77.25 95 SER A N 1
ATOM 744 C CA . SER A 1 95 ? 4.903 11.894 7.529 1.00 77.25 95 SER A CA 1
ATOM 745 C C . SER A 1 95 ? 3.847 12.378 8.524 1.00 77.25 95 SER A C 1
ATOM 747 O O . SER A 1 95 ? 4.156 12.606 9.689 1.00 77.25 95 SER A O 1
ATOM 749 N N . ALA A 1 96 ? 2.605 12.528 8.061 1.00 75.12 96 ALA A N 1
ATOM 750 C CA . ALA A 1 96 ? 1.446 12.905 8.867 1.00 75.12 96 ALA A CA 1
ATOM 751 C C . ALA A 1 96 ? 0.528 11.708 9.169 1.00 75.12 96 ALA A C 1
ATOM 753 O O . ALA A 1 96 ? -0.628 11.893 9.544 1.00 75.12 96 ALA A O 1
ATOM 754 N N . SER A 1 97 ? 1.011 10.488 8.939 1.00 78.19 97 SER A N 1
ATOM 755 C CA . SER A 1 97 ? 0.249 9.258 9.087 1.00 78.19 97 SER A CA 1
ATOM 756 C C . SER A 1 97 ? 0.757 8.457 10.288 1.00 78.19 97 SER A C 1
ATOM 758 O O . SER A 1 97 ? 1.966 8.409 10.509 1.00 78.19 97 SER A O 1
ATOM 760 N N . PRO A 1 98 ? -0.124 7.788 11.051 1.00 79.44 98 PRO A N 1
ATOM 761 C CA . PRO A 1 98 ? 0.303 6.860 12.101 1.00 79.44 98 PRO A CA 1
ATOM 762 C C . PRO A 1 98 ? 0.918 5.571 11.537 1.00 79.44 98 PRO A C 1
ATOM 764 O O . PRO A 1 98 ? 1.485 4.766 12.271 1.00 79.44 98 PRO A O 1
ATOM 767 N N . PHE A 1 99 ? 0.800 5.374 10.226 1.00 81.38 99 PHE A N 1
ATOM 768 C CA . PHE A 1 99 ? 1.260 4.204 9.513 1.00 81.38 99 PHE A CA 1
ATOM 769 C C . PHE A 1 99 ? 2.732 4.321 9.107 1.00 81.38 99 PHE A C 1
ATOM 771 O O . PHE A 1 99 ? 3.157 5.315 8.519 1.00 81.38 99 PHE A O 1
ATOM 778 N N . PHE A 1 100 ? 3.498 3.255 9.325 1.00 76.44 100 PHE A N 1
ATOM 779 C CA . PHE A 1 100 ? 4.88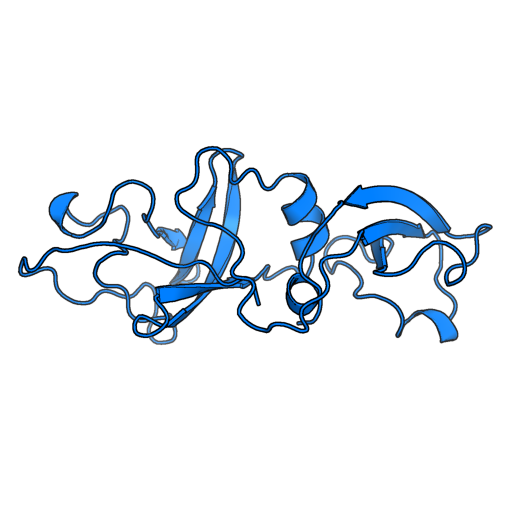1 3.133 8.869 1.00 76.44 100 PHE A CA 1
ATOM 780 C C . PHE A 1 100 ? 5.146 1.733 8.325 1.00 76.44 100 PHE A C 1
ATOM 782 O O . PHE A 1 100 ? 4.512 0.768 8.743 1.00 76.44 100 PHE A O 1
ATOM 789 N N . PHE A 1 101 ? 6.107 1.606 7.413 1.00 74.12 101 PHE A N 1
ATOM 790 C CA . PHE A 1 101 ? 6.502 0.299 6.898 1.00 74.12 101 PHE A CA 1
ATOM 791 C C . PHE A 1 101 ? 7.159 -0.541 7.995 1.00 74.12 101 PHE A C 1
ATOM 793 O O . PHE A 1 101 ? 8.181 -0.151 8.563 1.00 74.12 101 PHE A O 1
ATOM 800 N N . THR A 1 102 ? 6.614 -1.721 8.272 1.00 62.06 102 THR A N 1
ATOM 801 C CA . THR A 1 102 ? 7.235 -2.655 9.213 1.00 62.06 102 THR A CA 1
ATOM 802 C C . THR A 1 102 ? 8.378 -3.429 8.553 1.00 62.06 102 THR A C 1
ATOM 804 O O . THR A 1 102 ? 8.169 -4.134 7.565 1.00 62.06 102 THR A O 1
ATOM 807 N N . VAL A 1 103 ? 9.583 -3.368 9.123 1.00 59.53 103 VAL A N 1
ATOM 808 C CA . VAL A 1 103 ? 10.733 -4.195 8.710 1.00 59.53 103 VAL A CA 1
ATOM 809 C C . VAL A 1 103 ? 10.798 -5.421 9.626 1.00 59.53 103 VAL A C 1
ATOM 811 O O . VAL A 1 103 ? 11.591 -5.482 10.558 1.00 59.53 103 VAL A O 1
ATOM 814 N N . HIS A 1 104 ? 9.905 -6.395 9.426 1.00 53.06 104 HIS A N 1
ATOM 815 C CA . HIS A 1 104 ? 9.758 -7.522 10.364 1.00 53.06 104 HIS A CA 1
ATOM 816 C C . HIS A 1 104 ? 10.753 -8.672 10.189 1.00 53.06 104 HIS A C 1
ATOM 818 O O . HIS A 1 104 ? 10.712 -9.638 10.948 1.00 53.06 104 HIS A O 1
ATOM 824 N N . LYS A 1 105 ? 11.685 -8.586 9.237 1.00 52.44 105 LYS A N 1
ATOM 825 C CA . LYS A 1 105 ? 12.736 -9.595 9.074 1.00 52.44 105 LYS A CA 1
ATOM 826 C C . LYS A 1 105 ? 14.102 -8.910 9.097 1.00 52.44 105 LYS A C 1
ATOM 828 O O . LYS A 1 105 ? 14.292 -7.966 8.334 1.00 52.44 105 LYS A O 1
ATOM 833 N N . PRO A 1 106 ? 15.087 -9.422 9.859 1.00 49.56 106 PRO A N 1
ATOM 834 C CA . PRO A 1 106 ? 16.460 -8.899 9.873 1.00 49.56 106 PRO A CA 1
ATOM 835 C C . PRO A 1 106 ? 17.183 -9.005 8.513 1.00 49.56 106 PRO A C 1
ATOM 837 O O . PRO A 1 106 ? 18.302 -8.527 8.372 1.00 49.56 106 PRO A O 1
ATOM 840 N N . TYR A 1 107 ? 16.539 -9.613 7.510 1.00 52.06 107 TYR A N 1
ATOM 841 C CA . TYR A 1 107 ? 17.033 -9.779 6.143 1.00 52.06 107 TYR A CA 1
ATOM 842 C C . TYR A 1 107 ? 16.263 -8.953 5.102 1.00 52.06 107 TYR A C 1
ATOM 844 O O . TYR A 1 107 ? 16.557 -9.063 3.913 1.00 52.06 107 TYR A O 1
ATOM 852 N N . LEU A 1 108 ? 15.259 -8.162 5.504 1.00 56.81 108 LEU A N 1
ATOM 853 C CA . LEU A 1 108 ? 14.542 -7.300 4.566 1.00 56.81 108 LEU A CA 1
ATOM 854 C C . LEU A 1 108 ? 15.424 -6.109 4.197 1.00 56.81 108 LEU A C 1
ATOM 856 O O . LEU A 1 108 ? 15.611 -5.174 4.971 1.00 56.81 108 LEU A O 1
ATOM 860 N N . THR A 1 109 ? 15.974 -6.170 2.990 1.00 60.16 109 THR A N 1
ATOM 861 C CA . THR A 1 109 ? 16.742 -5.093 2.379 1.00 60.16 109 THR A CA 1
ATOM 862 C C . THR A 1 109 ? 15.786 -3.999 1.918 1.00 60.16 109 THR A C 1
ATOM 864 O O . THR A 1 109 ? 14.946 -4.228 1.045 1.00 60.16 109 THR A O 1
ATOM 867 N N . LEU A 1 110 ? 15.911 -2.813 2.513 1.00 73.00 110 LEU A N 1
ATOM 868 C CA . LEU A 1 110 ? 15.450 -1.590 1.868 1.00 73.00 110 LEU A CA 1
ATOM 869 C C . LEU A 1 110 ? 16.299 -1.394 0.615 1.00 73.00 110 LEU A C 1
ATOM 871 O O . LEU A 1 110 ? 17.518 -1.577 0.659 1.00 73.00 110 LEU A O 1
ATOM 875 N N . GLY A 1 111 ? 15.663 -1.036 -0.489 1.00 74.00 111 GLY A N 1
ATOM 876 C CA . GLY A 1 111 ? 16.384 -0.740 -1.714 1.00 74.00 111 GLY A CA 1
ATOM 877 C C . GLY A 1 111 ? 15.697 0.334 -2.527 1.00 74.00 111 GLY A C 1
ATOM 878 O O . GLY A 1 111 ? 14.540 0.694 -2.287 1.00 74.00 111 GLY A O 1
ATOM 879 N N . ASP A 1 112 ? 16.460 0.850 -3.476 1.00 78.12 112 ASP A N 1
ATOM 880 C CA . ASP A 1 112 ? 16.030 1.939 -4.329 1.00 78.12 112 ASP A CA 1
ATOM 881 C C . ASP A 1 112 ? 15.357 1.361 -5.571 1.00 78.12 112 ASP A C 1
ATOM 883 O O . ASP A 1 112 ? 15.922 0.540 -6.297 1.00 78.12 112 ASP A O 1
ATOM 887 N N . PHE A 1 113 ? 14.129 1.794 -5.829 1.00 78.44 113 PHE A N 1
ATOM 888 C CA . PHE A 1 113 ? 13.369 1.373 -6.994 1.00 78.44 113 PHE A CA 1
ATOM 889 C C . PHE A 1 113 ? 13.477 2.411 -8.097 1.00 78.44 113 PHE A C 1
ATOM 891 O O . PHE A 1 113 ? 13.066 3.558 -7.942 1.00 78.44 113 PHE A O 1
ATOM 898 N N . SER A 1 114 ? 13.981 1.999 -9.255 1.00 80.81 114 SER A N 1
ATOM 899 C CA . SER A 1 114 ? 13.982 2.831 -10.453 1.00 80.81 114 SER A CA 1
ATOM 900 C C . SER A 1 114 ? 12.710 2.593 -11.261 1.00 80.81 114 SER A C 1
ATOM 902 O O . SER A 1 114 ? 12.375 1.455 -11.594 1.00 80.81 114 SER A O 1
ATOM 904 N N . ILE A 1 115 ? 12.019 3.676 -11.610 1.00 81.12 115 ILE A N 1
ATOM 905 C CA . ILE A 1 115 ? 10.842 3.638 -12.478 1.00 81.12 115 ILE A CA 1
ATOM 906 C C . ILE A 1 115 ? 11.266 3.981 -13.896 1.00 81.12 115 ILE A C 1
ATOM 908 O O . ILE A 1 115 ? 11.886 5.021 -14.141 1.00 81.12 115 ILE A O 1
ATOM 912 N N . PHE A 1 116 ? 10.887 3.124 -14.835 1.00 81.88 116 PHE A N 1
ATOM 913 C CA . PHE A 1 116 ? 11.152 3.283 -16.254 1.00 81.88 116 PHE A CA 1
ATOM 914 C C . PHE A 1 116 ? 9.854 3.451 -17.027 1.00 81.88 116 PHE A C 1
ATOM 916 O O . PHE A 1 116 ? 8.850 2.802 -16.737 1.00 81.88 116 PHE A O 1
ATOM 923 N N . LYS A 1 117 ? 9.908 4.301 -18.052 1.00 84.88 117 LYS A N 1
ATOM 924 C CA . LYS A 1 117 ? 8.916 4.335 -19.120 1.00 84.88 117 LYS A CA 1
ATOM 925 C C . LYS A 1 117 ? 9.545 3.770 -20.383 1.00 84.88 117 LYS A C 1
ATOM 927 O O . LYS A 1 117 ? 10.575 4.279 -20.829 1.00 84.88 117 LYS A O 1
ATOM 932 N N . CYS A 1 118 ? 8.929 2.739 -20.938 1.00 81.75 118 CYS A N 1
ATOM 933 C CA . CYS A 1 118 ? 9.428 2.003 -22.085 1.00 81.75 118 CYS A CA 1
ATOM 934 C C . CYS A 1 118 ? 8.444 2.075 -23.253 1.00 81.75 118 CYS A C 1
ATOM 936 O O . CYS A 1 118 ? 7.245 1.904 -23.059 1.00 81.75 118 CYS A O 1
ATOM 938 N N . SER A 1 119 ? 8.935 2.315 -24.468 1.00 84.31 119 SER A N 1
ATOM 939 C CA . SER A 1 119 ? 8.107 2.231 -25.680 1.00 84.31 119 SER A CA 1
ATOM 940 C C . SER A 1 119 ? 7.789 0.786 -26.061 1.00 84.31 119 SER A C 1
ATOM 942 O O . SER A 1 119 ? 6.700 0.513 -26.557 1.00 84.31 119 SER A O 1
ATOM 944 N N . ASP A 1 120 ? 8.726 -0.127 -25.806 1.00 77.25 120 ASP A N 1
ATOM 945 C CA . ASP A 1 120 ? 8.558 -1.569 -25.958 1.00 77.25 120 ASP A CA 1
ATOM 946 C C . ASP A 1 120 ? 9.520 -2.314 -25.016 1.00 77.25 120 ASP A C 1
ATOM 948 O O . ASP A 1 120 ? 10.621 -1.826 -24.721 1.00 77.25 120 ASP A O 1
ATOM 952 N N . LEU A 1 121 ? 9.101 -3.489 -24.541 1.00 72.88 121 LEU A N 1
ATOM 953 C CA . LEU A 1 121 ? 9.879 -4.346 -23.648 1.00 72.88 121 LEU A CA 1
ATOM 954 C C . LEU A 1 121 ? 10.136 -5.701 -24.327 1.00 72.88 121 LEU A C 1
ATOM 956 O O . LEU A 1 121 ? 9.175 -6.439 -24.583 1.00 72.88 121 LEU A O 1
ATOM 960 N N . PRO A 1 122 ? 11.406 -6.077 -24.584 1.00 67.69 122 PRO A N 1
ATOM 961 C CA . PRO A 1 122 ? 11.715 -7.393 -25.130 1.00 67.69 122 PRO A CA 1
ATOM 962 C C . PRO A 1 122 ? 11.210 -8.507 -24.204 1.00 67.69 122 PRO A C 1
ATOM 964 O O . PRO A 1 122 ? 11.124 -8.326 -22.988 1.00 67.69 122 PRO A O 1
ATOM 967 N N . ALA A 1 123 ? 10.883 -9.668 -24.777 1.00 70.00 123 ALA A N 1
ATOM 968 C CA . ALA A 1 123 ? 10.282 -10.785 -24.044 1.00 70.00 123 ALA A CA 1
ATOM 969 C C . ALA A 1 123 ? 11.099 -11.205 -22.808 1.00 70.00 123 ALA A C 1
ATOM 971 O O . ALA A 1 123 ? 10.515 -11.470 -21.759 1.00 70.00 123 ALA A O 1
ATOM 972 N N . ASP A 1 124 ? 12.429 -11.156 -22.909 1.00 67.38 124 ASP A N 1
ATOM 973 C CA . ASP A 1 124 ? 13.368 -11.495 -21.832 1.00 67.38 124 ASP A CA 1
ATOM 974 C C . ASP A 1 124 ? 13.211 -10.601 -20.590 1.00 67.38 124 ASP A C 1
ATOM 976 O O . ASP A 1 124 ? 13.494 -11.022 -19.469 1.00 67.38 124 ASP A O 1
ATOM 980 N N . TYR A 1 125 ? 12.697 -9.380 -20.770 1.00 65.94 125 TYR A N 1
ATOM 981 C CA . TYR A 1 125 ? 12.530 -8.384 -19.712 1.00 65.94 125 TYR A CA 1
ATOM 982 C C . TYR A 1 125 ? 11.130 -8.354 -19.101 1.00 65.94 125 TYR A C 1
ATOM 984 O O . TYR A 1 125 ? 10.920 -7.695 -18.083 1.00 65.94 125 TYR A O 1
ATOM 992 N N . ARG A 1 126 ? 10.166 -9.102 -19.654 1.00 65.50 126 ARG A N 1
ATOM 993 C CA . ARG A 1 126 ? 8.792 -9.151 -19.118 1.00 65.50 126 ARG A CA 1
ATOM 994 C C . ARG A 1 126 ? 8.706 -9.758 -17.717 1.00 65.50 126 ARG A C 1
ATOM 996 O O . ARG A 1 126 ? 7.745 -9.485 -17.012 1.00 65.50 126 ARG A O 1
ATOM 1003 N N . ASN A 1 127 ? 9.708 -10.537 -17.311 1.00 62.88 127 ASN A N 1
ATOM 1004 C CA . ASN A 1 127 ? 9.781 -11.144 -15.979 1.00 62.88 127 ASN A CA 1
ATOM 1005 C C . ASN A 1 127 ? 10.506 -10.257 -14.947 1.00 62.88 127 ASN A C 1
ATOM 1007 O O . ASN A 1 127 ? 10.570 -10.622 -13.778 1.00 62.88 127 ASN A O 1
ATOM 1011 N N . ILE A 1 128 ? 11.092 -9.128 -15.370 1.00 63.31 128 ILE A N 1
ATOM 1012 C CA . ILE A 1 128 ? 11.978 -8.297 -14.534 1.00 63.31 128 ILE A CA 1
ATOM 1013 C C . ILE A 1 128 ? 11.208 -7.225 -13.748 1.00 63.31 128 ILE A C 1
ATOM 1015 O O . ILE A 1 128 ? 11.723 -6.699 -12.762 1.00 63.31 128 ILE A O 1
ATOM 1019 N N . GLY A 1 129 ? 9.961 -6.933 -14.123 1.00 63.53 129 GLY A N 1
ATOM 1020 C CA . GLY A 1 129 ? 9.125 -5.993 -13.388 1.00 63.53 129 GLY A CA 1
ATOM 1021 C C . GLY A 1 129 ? 7.638 -6.174 -13.662 1.00 63.53 129 GLY A C 1
ATOM 1022 O O . GLY A 1 129 ? 7.232 -6.683 -14.705 1.00 63.53 129 GLY A O 1
ATOM 1023 N N . THR A 1 130 ? 6.822 -5.724 -12.715 1.00 65.06 130 THR A N 1
ATOM 1024 C CA . THR A 1 130 ? 5.365 -5.706 -12.848 1.00 65.06 130 THR A CA 1
ATOM 1025 C C . THR A 1 130 ? 4.958 -4.486 -13.672 1.00 65.06 130 THR A C 1
ATOM 1027 O O . THR A 1 130 ? 5.271 -3.354 -13.300 1.00 65.06 130 THR A O 1
ATOM 1030 N N . ALA A 1 131 ? 4.283 -4.706 -14.803 1.00 67.06 131 ALA A N 1
ATOM 1031 C CA . ALA A 1 131 ? 3.684 -3.620 -15.572 1.00 67.06 131 ALA A CA 1
ATOM 1032 C C . ALA A 1 131 ? 2.477 -3.052 -14.816 1.00 67.06 131 ALA A C 1
ATOM 1034 O O . ALA A 1 131 ? 1.630 -3.813 -14.341 1.00 67.06 131 ALA A O 1
ATOM 1035 N N . CYS A 1 132 ? 2.358 -1.728 -14.763 1.00 70.06 132 CYS A N 1
ATOM 1036 C CA . CYS A 1 132 ? 1.131 -1.085 -14.300 1.00 70.06 132 CYS A CA 1
ATOM 1037 C C . CYS A 1 132 ? -0.032 -1.423 -15.243 1.00 70.06 132 CYS A C 1
ATOM 1039 O O . CYS A 1 132 ? 0.092 -1.261 -16.459 1.00 70.06 132 CYS A O 1
ATOM 1041 N N . ALA A 1 133 ? -1.181 -1.862 -14.714 1.00 64.06 133 ALA A N 1
ATOM 1042 C CA . ALA A 1 133 ? -2.315 -2.222 -15.572 1.00 64.06 133 ALA A CA 1
ATOM 1043 C C . ALA A 1 133 ? -2.854 -1.010 -16.352 1.00 64.06 133 ALA A C 1
ATOM 1045 O O . ALA A 1 133 ? -3.257 -1.153 -17.508 1.00 64.06 133 ALA A O 1
ATOM 1046 N N . SER A 1 134 ? -2.799 0.174 -15.734 1.00 66.56 134 SER A N 1
ATOM 1047 C CA . SER A 1 134 ? -3.279 1.446 -16.288 1.00 66.56 134 SER A CA 1
ATOM 1048 C C . SER A 1 134 ? -2.354 2.035 -17.360 1.00 66.56 134 SER A C 1
ATOM 1050 O O . SER A 1 134 ? -2.828 2.719 -18.263 1.00 66.56 134 SER A O 1
ATOM 1052 N N . ASP A 1 135 ? -1.050 1.734 -17.314 1.00 70.00 135 ASP A N 1
ATOM 1053 C CA . ASP A 1 135 ? -0.090 2.074 -18.372 1.00 70.00 135 ASP A CA 1
ATOM 1054 C C . ASP A 1 135 ? 0.989 0.986 -18.478 1.00 70.00 135 ASP A C 1
ATOM 1056 O O . ASP A 1 135 ? 1.960 0.951 -17.717 1.00 70.00 135 ASP A O 1
ATOM 1060 N N . LYS A 1 136 ? 0.825 0.103 -19.471 1.00 71.56 136 LYS A N 1
ATOM 1061 C CA . LYS A 1 136 ? 1.731 -1.026 -19.734 1.00 71.56 136 LYS A CA 1
ATOM 1062 C C . LYS A 1 136 ? 3.145 -0.594 -20.139 1.00 71.56 136 LYS A C 1
ATOM 1064 O O . LYS A 1 136 ? 4.016 -1.452 -20.243 1.00 71.56 136 LYS A O 1
ATOM 1069 N N . ALA A 1 137 ? 3.376 0.696 -20.390 1.00 78.94 137 ALA A N 1
ATOM 1070 C CA . ALA A 1 137 ? 4.694 1.250 -20.673 1.00 78.94 137 ALA A CA 1
ATOM 1071 C C . ALA A 1 137 ? 5.514 1.531 -19.402 1.00 78.94 137 ALA A C 1
ATOM 1073 O O . ALA A 1 137 ? 6.697 1.851 -19.516 1.00 78.94 137 ALA A O 1
ATOM 1074 N N . ILE A 1 138 ? 4.917 1.465 -18.208 1.00 78.75 138 ILE A N 1
ATOM 1075 C CA . ILE A 1 138 ? 5.572 1.840 -16.950 1.00 78.75 138 ILE A CA 1
ATOM 1076 C C . ILE A 1 138 ? 5.965 0.600 -16.146 1.00 78.75 138 ILE A C 1
ATOM 1078 O O . ILE A 1 138 ? 5.136 -0.270 -15.872 1.00 78.75 138 ILE A O 1
ATOM 1082 N N . PHE A 1 139 ? 7.232 0.568 -15.724 1.00 76.50 139 PHE A N 1
ATOM 1083 C CA . PHE A 1 139 ? 7.846 -0.548 -15.006 1.00 76.50 139 PHE A CA 1
ATOM 1084 C C . PHE A 1 139 ? 8.645 -0.068 -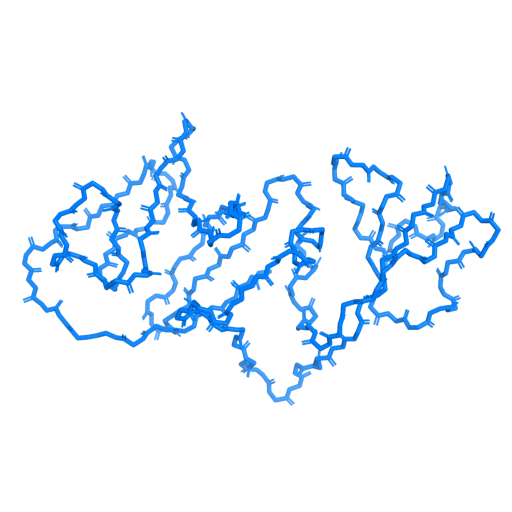13.796 1.00 76.50 139 PHE A C 1
ATOM 1086 O O . PHE A 1 139 ? 9.318 0.963 -13.853 1.00 76.50 139 PHE A O 1
ATOM 1093 N N . ALA A 1 140 ? 8.614 -0.857 -12.724 1.00 74.69 140 ALA A N 1
ATOM 1094 C CA . ALA A 1 140 ? 9.426 -0.666 -11.527 1.00 74.69 140 ALA A CA 1
ATOM 1095 C C . ALA A 1 140 ? 10.504 -1.745 -11.444 1.00 74.69 140 ALA A C 1
ATOM 1097 O O . ALA A 1 140 ? 10.198 -2.930 -11.581 1.00 74.69 140 ALA A O 1
ATOM 1098 N N . VAL A 1 141 ? 11.750 -1.347 -11.197 1.00 75.50 141 VAL A N 1
ATOM 1099 C CA . VAL A 1 141 ? 12.893 -2.264 -11.124 1.00 75.50 141 VAL A CA 1
ATOM 1100 C C . VAL A 1 141 ? 13.687 -1.999 -9.847 1.00 75.50 141 VAL A C 1
ATOM 1102 O O . VAL A 1 141 ? 14.043 -0.859 -9.563 1.00 75.50 141 VAL A O 1
ATOM 1105 N N . TYR A 1 142 ? 13.965 -3.063 -9.089 1.00 69.12 142 TYR A N 1
ATOM 1106 C CA . TYR A 1 142 ? 14.653 -3.031 -7.788 1.00 69.12 142 TYR A CA 1
ATOM 1107 C C . TYR A 1 142 ? 16.185 -2.863 -7.873 1.00 69.12 142 TYR A C 1
ATOM 1109 O O . TYR A 1 142 ? 16.837 -2.570 -6.879 1.00 69.12 142 TYR A O 1
ATOM 1117 N N . TYR A 1 143 ? 16.784 -3.065 -9.051 1.00 66.06 143 TYR A N 1
ATOM 1118 C CA . TYR A 1 143 ? 18.237 -3.037 -9.243 1.00 66.06 143 TYR A CA 1
ATOM 1119 C C . TYR A 1 143 ? 18.683 -1.922 -10.199 1.00 66.06 143 TYR A C 1
ATOM 1121 O O . TYR A 1 143 ? 18.000 -1.604 -11.174 1.00 66.06 143 TYR A O 1
ATOM 1129 N N . SER A 1 144 ? 19.875 -1.371 -9.947 1.00 55.16 144 SER A N 1
ATOM 1130 C CA . SER A 1 144 ? 20.509 -0.335 -10.769 1.00 55.16 144 SER A CA 1
ATOM 1131 C C . SER A 1 144 ? 20.775 -0.782 -12.214 1.00 55.16 144 SER A C 1
ATOM 1133 O O . SER A 1 144 ? 21.619 -1.634 -12.480 1.00 55.16 144 SER A O 1
ATOM 1135 N N . LEU A 1 145 ? 20.056 -0.133 -13.135 1.00 52.25 145 LEU A N 1
ATOM 1136 C CA . LEU A 1 145 ? 20.412 0.311 -14.498 1.00 52.25 145 LEU A CA 1
ATOM 1137 C C . LEU A 1 145 ? 21.030 -0.645 -15.542 1.00 52.25 145 LEU A C 1
ATOM 1139 O O . LEU A 1 145 ? 21.197 -0.205 -16.675 1.00 52.25 145 LEU A O 1
ATOM 1143 N N . ASN A 1 146 ? 21.271 -1.928 -15.266 1.00 55.94 146 ASN A N 1
ATOM 1144 C CA . ASN A 1 146 ? 21.791 -2.862 -16.288 1.00 55.94 146 ASN A CA 1
ATOM 1145 C C . ASN A 1 146 ? 20.747 -3.840 -16.848 1.00 55.94 146 ASN A C 1
ATOM 1147 O O . ASN A 1 146 ? 21.066 -4.654 -17.711 1.00 55.94 146 ASN A O 1
ATOM 1151 N N . SER A 1 147 ? 19.507 -3.787 -16.362 1.00 61.31 147 SER A N 1
ATOM 1152 C CA . SER A 1 147 ? 18.483 -4.784 -16.675 1.00 61.31 147 SER A CA 1
ATOM 1153 C C . SER A 1 147 ? 17.403 -4.310 -17.641 1.00 61.31 147 SER A C 1
ATOM 1155 O O . SER A 1 147 ? 16.467 -5.061 -17.836 1.00 61.31 147 SER A O 1
ATOM 1157 N N . LEU A 1 148 ? 17.472 -3.118 -18.247 1.00 71.88 148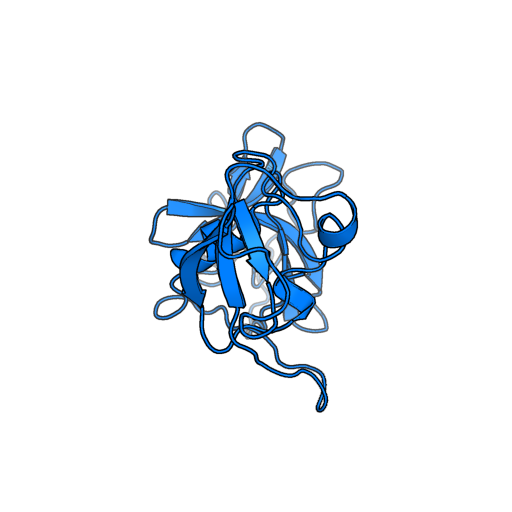 LEU A N 1
ATOM 1158 C CA . LEU A 1 148 ? 16.523 -2.715 -19.297 1.00 71.88 148 LEU A CA 1
ATOM 1159 C C . LEU A 1 148 ? 17.241 -2.014 -20.462 1.00 71.88 148 LEU A C 1
ATOM 1161 O O . LEU A 1 148 ? 18.206 -1.288 -20.217 1.00 71.88 148 LEU A O 1
ATOM 1165 N N . PRO A 1 149 ? 16.791 -2.190 -21.722 1.00 74.88 149 PRO A N 1
ATOM 1166 C CA . PRO A 1 149 ? 17.443 -1.583 -22.879 1.00 74.88 149 PRO A CA 1
ATOM 1167 C C . PRO A 1 149 ? 17.330 -0.048 -22.838 1.00 74.88 149 PRO A C 1
ATOM 1169 O O . PRO A 1 149 ? 16.217 0.479 -22.903 1.00 74.88 149 PRO A O 1
ATOM 1172 N N . PRO A 1 150 ? 18.443 0.707 -22.801 1.00 74.12 150 PRO A N 1
ATOM 1173 C CA . PRO A 1 150 ? 18.399 2.170 -22.703 1.00 74.12 150 PRO A CA 1
ATOM 1174 C C . PRO A 1 150 ? 17.840 2.848 -23.964 1.00 74.12 150 PRO A C 1
ATOM 1176 O O . PRO A 1 150 ? 17.481 4.021 -23.933 1.00 74.12 150 PRO A O 1
ATOM 1179 N N . THR A 1 151 ? 17.764 2.122 -25.083 1.00 80.06 151 THR A N 1
ATOM 1180 C CA . THR A 1 151 ? 17.197 2.607 -26.347 1.00 80.06 151 THR A CA 1
ATOM 1181 C C . THR A 1 151 ? 15.671 2.645 -26.343 1.00 80.06 151 THR A C 1
ATOM 1183 O O . THR A 1 151 ? 15.095 3.484 -27.032 1.00 80.06 151 THR A O 1
ATOM 1186 N N . THR A 1 152 ? 15.010 1.767 -25.582 1.00 84.31 152 THR A N 1
ATOM 1187 C CA . THR A 1 152 ? 13.541 1.700 -25.510 1.00 84.31 152 THR A CA 1
ATOM 1188 C C . THR A 1 152 ? 12.993 2.134 -24.160 1.00 84.31 152 THR A C 1
ATOM 1190 O O . THR A 1 152 ? 11.836 2.540 -24.096 1.00 84.31 152 THR A O 1
ATOM 1193 N N . CYS A 1 153 ? 13.805 2.105 -23.102 1.00 84.00 153 CYS A N 1
ATOM 1194 C CA . CYS A 1 153 ? 13.418 2.446 -21.741 1.00 84.00 153 CYS A CA 1
ATOM 1195 C C . CYS A 1 153 ? 14.174 3.667 -21.222 1.00 84.00 153 CYS A C 1
ATOM 1197 O O . CYS A 1 153 ? 15.403 3.701 -21.199 1.00 84.00 153 CYS A O 1
ATOM 1199 N N . LYS A 1 154 ? 13.433 4.647 -20.704 1.00 86.44 154 LYS A N 1
ATOM 1200 C CA . LYS A 1 154 ? 13.992 5.814 -20.020 1.00 86.44 154 LYS A CA 1
ATOM 1201 C C . LYS A 1 154 ? 13.615 5.781 -18.546 1.00 86.44 154 LYS A C 1
ATOM 1203 O O . LYS A 1 154 ? 12.435 5.679 -18.214 1.00 86.44 154 LYS A O 1
ATOM 1208 N N . LYS A 1 155 ? 14.609 5.913 -17.665 1.00 85.38 155 LYS A N 1
ATOM 1209 C CA . LYS A 1 155 ? 14.363 6.137 -16.237 1.00 85.38 155 LYS A CA 1
ATOM 1210 C C . LYS A 1 155 ? 13.659 7.481 -16.061 1.00 85.38 155 LYS A C 1
ATOM 1212 O O . LYS A 1 155 ? 14.148 8.501 -16.549 1.00 85.38 155 LYS A O 1
ATOM 1217 N N . ILE A 1 156 ? 12.516 7.472 -15.387 1.00 85.56 156 ILE A N 1
ATOM 1218 C CA . ILE A 1 156 ? 11.715 8.669 -15.111 1.00 85.56 156 ILE A CA 1
ATOM 1219 C C . ILE A 1 156 ? 11.750 9.065 -13.636 1.00 85.56 156 ILE A C 1
ATOM 1221 O O . ILE A 1 156 ? 11.558 10.239 -13.331 1.00 85.56 156 ILE A O 1
ATOM 1225 N N . HIS A 1 157 ? 12.008 8.116 -12.730 1.00 84.25 157 HIS A N 1
ATOM 1226 C CA . HIS A 1 157 ? 12.059 8.386 -11.296 1.00 84.25 157 HIS A CA 1
ATOM 1227 C C . HIS A 1 157 ? 12.877 7.338 -10.530 1.00 84.25 157 HIS A C 1
ATOM 1229 O O . HIS A 1 157 ? 13.129 6.244 -11.038 1.00 84.25 157 HIS A O 1
ATOM 1235 N N . GLU A 1 158 ? 13.270 7.670 -9.303 1.00 83.69 158 GLU A N 1
ATOM 1236 C CA . GLU A 1 158 ? 13.869 6.757 -8.329 1.00 83.69 158 GLU A CA 1
ATOM 1237 C C . GLU A 1 158 ? 13.186 6.939 -6.975 1.00 83.69 158 GLU A C 1
ATOM 1239 O O . GLU A 1 158 ? 13.077 8.066 -6.501 1.00 83.69 158 GLU A O 1
ATOM 1244 N N . ILE A 1 159 ? 12.721 5.845 -6.373 1.00 78.69 159 ILE A N 1
ATOM 1245 C CA . ILE A 1 159 ? 12.157 5.848 -5.027 1.00 78.69 159 ILE A CA 1
ATOM 1246 C C . ILE A 1 159 ? 13.163 5.205 -4.077 1.00 78.69 159 ILE A C 1
ATOM 1248 O O . ILE A 1 159 ? 13.396 3.999 -4.196 1.00 78.69 159 ILE A O 1
ATOM 1252 N N . PRO A 1 160 ? 13.759 5.966 -3.149 1.00 77.81 160 PRO A N 1
ATOM 1253 C CA . PRO A 1 160 ? 14.766 5.421 -2.263 1.00 77.81 160 PRO A CA 1
ATOM 1254 C C . PRO A 1 160 ? 14.147 4.615 -1.118 1.00 77.81 160 PRO A C 1
ATOM 1256 O O . PRO A 1 160 ? 13.071 4.946 -0.618 1.00 77.81 160 PRO A O 1
ATOM 1259 N N . SER A 1 161 ? 14.882 3.609 -0.642 1.00 74.75 161 SER A N 1
ATOM 1260 C CA . SER A 1 161 ? 14.646 2.959 0.660 1.00 74.75 161 SER A CA 1
ATOM 1261 C C . SER A 1 161 ? 13.233 2.388 0.887 1.00 74.75 161 SER A C 1
ATOM 1263 O O . SER A 1 161 ? 12.658 2.566 1.962 1.00 74.75 161 SER A O 1
ATOM 1265 N N . ILE A 1 162 ? 12.674 1.666 -0.090 1.00 74.62 162 ILE A N 1
ATOM 1266 C CA . ILE A 1 162 ? 11.384 0.961 0.056 1.00 74.62 162 ILE A CA 1
ATOM 1267 C C . ILE A 1 162 ? 11.607 -0.546 0.293 1.00 74.62 162 ILE A C 1
ATOM 1269 O O . ILE A 1 162 ? 12.524 -1.126 -0.296 1.00 74.62 162 ILE A O 1
ATOM 1273 N N . PRO A 1 163 ? 10.789 -1.223 1.131 1.00 73.00 163 PRO A N 1
ATOM 1274 C CA . PRO A 1 163 ? 10.873 -2.675 1.304 1.00 73.00 163 PRO A CA 1
ATOM 1275 C C . PRO A 1 163 ? 10.552 -3.447 0.013 1.00 73.00 163 PRO A C 1
ATOM 1277 O O . PRO A 1 163 ? 9.582 -3.141 -0.680 1.00 73.00 163 PRO A O 1
ATOM 1280 N N . PHE A 1 164 ? 11.298 -4.512 -0.287 1.00 66.50 164 PHE A N 1
ATOM 1281 C CA . PHE A 1 164 ? 11.094 -5.309 -1.509 1.00 66.50 164 PHE A CA 1
ATOM 1282 C C . PHE A 1 164 ? 9.692 -5.948 -1.628 1.00 66.50 164 PHE A C 1
ATOM 1284 O O . PHE A 1 164 ? 9.091 -5.968 -2.705 1.00 66.50 164 PHE A O 1
ATOM 1291 N N . GLU A 1 165 ? 9.130 -6.417 -0.509 1.00 63.19 165 GLU A N 1
ATOM 1292 C CA . GLU A 1 165 ? 7.806 -7.070 -0.442 1.00 63.19 165 GLU A CA 1
ATOM 1293 C C . GLU A 1 165 ? 6.633 -6.106 -0.762 1.00 63.19 165 GLU A C 1
ATOM 1295 O O . GLU A 1 165 ? 5.476 -6.518 -0.905 1.00 63.19 165 GLU A O 1
ATOM 1300 N N . THR A 1 166 ? 6.918 -4.810 -0.932 1.00 61.84 166 THR A N 1
ATOM 1301 C CA . THR A 1 166 ? 5.926 -3.796 -1.321 1.00 61.84 166 THR A CA 1
ATOM 1302 C C . THR A 1 166 ? 5.509 -3.919 -2.795 1.00 61.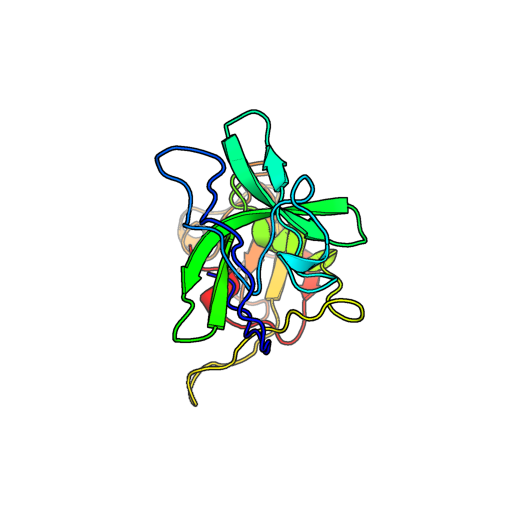84 166 THR A C 1
ATOM 1304 O O . THR A 1 166 ? 4.416 -3.483 -3.144 1.00 61.84 166 THR A O 1
ATOM 1307 N N . ILE A 1 167 ? 6.344 -4.514 -3.663 1.00 53.53 167 ILE A N 1
ATOM 1308 C CA . ILE A 1 167 ? 6.181 -4.479 -5.139 1.00 53.53 167 ILE A CA 1
ATOM 1309 C C . ILE A 1 167 ? 5.922 -5.862 -5.760 1.00 53.53 167 ILE A C 1
ATOM 1311 O O . ILE A 1 167 ? 5.482 -5.963 -6.904 1.00 53.53 167 ILE A O 1
ATOM 1315 N N . THR A 1 168 ? 6.129 -6.931 -4.996 1.00 43.88 168 THR A N 1
ATOM 1316 C CA . THR A 1 168 ? 5.828 -8.308 -5.400 1.00 43.88 168 THR A CA 1
ATOM 1317 C C . THR A 1 168 ? 4.438 -8.711 -4.894 1.00 43.88 168 THR A C 1
ATOM 1319 O O . THR A 1 168 ? 4.290 -9.158 -3.759 1.00 43.88 168 THR A O 1
ATOM 1322 N N . VAL A 1 169 ? 3.404 -8.502 -5.720 1.00 35.25 169 VAL A N 1
ATOM 1323 C CA . VAL A 1 169 ? 2.043 -9.057 -5.547 1.00 35.25 169 VAL A CA 1
ATOM 1324 C C . VAL A 1 169 ? 1.488 -9.466 -6.906 1.00 35.25 169 VAL A C 1
ATOM 1326 O O . VAL A 1 169 ? 1.534 -8.621 -7.829 1.00 35.25 169 VAL A O 1
#

Foldseek 3Di:
DFKWADDDDADDPQDWDALDPQEETAFPCEDEPPDPPRGHDPQRYWYADPVSFIWDADPLRQIWTWDYQDVVRRITDTDDPQLPVVVSVVVDDCPVHSTDGDPPDPPFDFAKKWKKFFPDFPPVLPVQFDAGNVGNRITIHRDPDPRGDVVGIDGDDMDGGDTPVSNDD

Radius of gyration: 18.04 Å; chains: 1; bounding box: 41×25×52 Å

Sequence (169 aa):
MVLLAMVGDGAYDCRESRCGSYGPSIHFPFGLCHQPEYCGYPGFELSCDRENQTILKFPNSLILSVGEIDYMSQQISLYDPERCLILKLLHLNLSASPFFFTVHKPYLTLGDFSIFKCSDLPADYRNIGTACASDKAIFAVYYSLNSLPPTTCKKIHEIPSIPFETITV

Secondary structure (DSSP, 8-state):
-B---------S----B-SSTTSPPB-TT-EETTS-GGGS-TT-EEEE-TTS-EEEE-TTS-EEEEEEEETTTTEEEEE-TTS-HHHHHHH---TTSS------STT--EEEEEEEEES---GGGTTSSPBPSS-TTEEEESS-SSSS-TTTEEEEEEEEEEEGGGT--

pLDDT: mean 76.55, std 14.3, range [35.25, 96.25]

Organism: NCBI:txid50273

InterPro domains:
  IPR025287 Wall-associated receptor kinase, galacturonan-binding domain [PF13947] (14-80)
  IPR046948 RING-H2 finger protein ATL20-22-like [PTHR46279] (8-165)